Protein AF-A0A699WIE6-F1 (af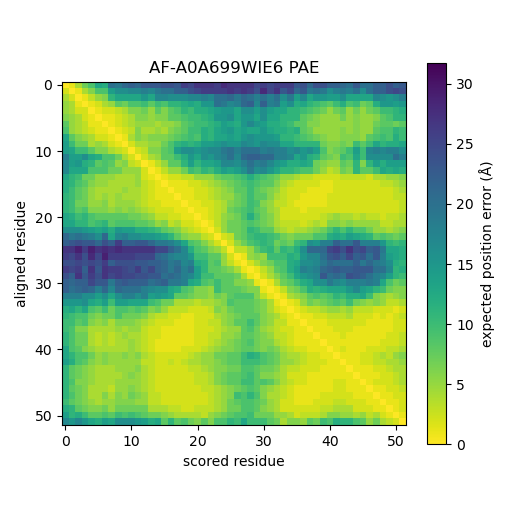db_monomer)

Nearest PDB structures (foldseek):
  3cup-assembly1_B  TM=3.810E-01  e=1.286E+00  Mus musculus
  6mkr-assembly1_D  TM=4.013E-01  e=1.674E+00  Mus musculus
  8euq-assembly2_G  TM=3.593E-01  e=1.909E+00  Influenza A virus
  6xc9-assembly1_C  TM=3.660E-01  e=3.233E+00  Homo sapiens
  1lnu-assembly4_H  TM=3.667E-01  e=5.847E+00  Mus musculus

Organism: Tanacetum cinerariifolium (NCBI:txid118510)

Solvent-accessible surface area (backbone atoms only — not comparable to full-atom values): 3407 Å² total; per-residue (Å²): 132,85,88,85,74,88,88,73,68,89,85,55,75,82,43,83,47,74,53,74,51,72,44,79,83,27,54,91,90,71,72,44,50,37,35,39,37,41,33,24,54,47,94,40,81,76,49,71,51,76,42,111

Foldseek 3Di:
DDPDDDDDDPPDPFDKDKDKDWDQPPDPVPSDIKMKMWIDGRPHTDDIDIDD

Structure (mmCIF, N/CA/C/O backbone):
data_AF-A0A699WIE6-F1
#
_entry.id   AF-A0A699WIE6-F1
#
loop_
_atom_site.group_PDB
_atom_site.id
_atom_site.type_symbol
_atom_site.label_atom_id
_atom_site.label_alt_id
_atom_site.label_comp_id
_atom_site.label_asym_id
_atom_site.label_entity_id
_atom_site.label_seq_id
_atom_site.pdbx_PDB_ins_code
_atom_site.Cartn_x
_atom_site.Cartn_y
_atom_site.Cartn_z
_atom_site.occupancy
_atom_site.B_iso_or_equiv
_atom_site.auth_seq_id
_atom_site.auth_comp_id
_atom_site.auth_asym_id
_atom_site.auth_atom_id
_atom_site.pdbx_PDB_model_num
ATOM 1 N N . THR A 1 1 ? 10.393 4.340 24.874 1.00 57.16 1 THR A N 1
ATOM 2 C CA . THR A 1 1 ? 10.089 3.778 23.538 1.00 57.16 1 THR A CA 1
ATOM 3 C C . THR A 1 1 ? 8.821 4.425 23.026 1.00 57.16 1 THR A C 1
ATOM 5 O O . THR A 1 1 ? 7.824 4.424 23.733 1.00 57.16 1 THR A O 1
ATOM 8 N N . VAL A 1 2 ? 8.859 5.077 21.862 1.00 72.75 2 VAL A N 1
ATOM 9 C CA . VAL A 1 2 ? 7.671 5.755 21.315 1.00 72.75 2 VAL A CA 1
ATOM 10 C C . VAL A 1 2 ? 6.748 4.690 20.722 1.00 72.75 2 VAL A C 1
ATOM 12 O O . VAL A 1 2 ? 7.130 4.026 19.762 1.00 72.75 2 VAL A O 1
ATOM 15 N N . ASN A 1 3 ? 5.557 4.508 21.295 1.00 79.69 3 ASN A N 1
ATOM 16 C CA . ASN A 1 3 ? 4.519 3.636 20.740 1.00 79.69 3 ASN A CA 1
ATOM 17 C C . ASN A 1 3 ? 4.011 4.221 19.411 1.00 79.69 3 ASN A C 1
ATOM 19 O O . ASN A 1 3 ? 3.129 5.077 19.402 1.00 79.69 3 ASN A O 1
ATOM 23 N N . ARG A 1 4 ? 4.585 3.785 18.284 1.00 81.81 4 ARG A N 1
ATOM 24 C CA . ARG A 1 4 ? 4.103 4.113 16.933 1.00 81.81 4 ARG A CA 1
ATOM 25 C C . ARG A 1 4 ? 3.249 2.958 16.418 1.00 81.81 4 ARG A C 1
ATOM 27 O O . ARG A 1 4 ? 3.769 2.025 15.819 1.00 81.81 4 ARG A O 1
ATOM 34 N N . GLY A 1 5 ? 1.950 3.024 16.684 1.00 84.25 5 GLY A N 1
ATOM 35 C CA . GLY A 1 5 ? 0.954 2.088 16.169 1.00 84.25 5 GLY A CA 1
ATOM 36 C C . GLY A 1 5 ? -0.271 2.838 15.656 1.00 84.25 5 GLY A C 1
ATOM 37 O O . GLY A 1 5 ? -0.590 3.918 16.154 1.00 84.25 5 GLY A O 1
ATOM 38 N N .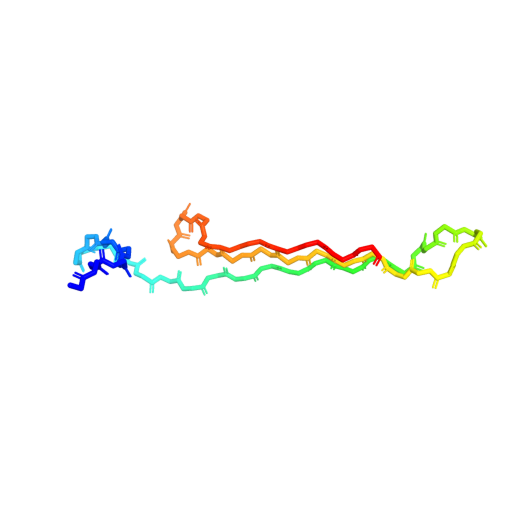 LEU A 1 6 ? -0.943 2.272 14.654 1.00 78.06 6 LEU A N 1
ATOM 39 C CA . LEU A 1 6 ? -2.276 2.712 14.249 1.00 78.06 6 LEU A CA 1
ATOM 40 C C . LEU A 1 6 ? -3.318 1.959 15.077 1.00 78.06 6 LEU A C 1
ATOM 42 O O . LEU A 1 6 ? -3.279 0.733 15.163 1.00 78.06 6 LEU A O 1
ATOM 46 N N . TRP A 1 7 ? -4.244 2.701 15.679 1.00 81.88 7 TRP A N 1
ATOM 47 C CA . TRP A 1 7 ? -5.335 2.149 16.476 1.00 81.88 7 TRP A CA 1
ATOM 48 C C . TRP A 1 7 ? -6.596 2.055 15.620 1.00 81.88 7 TRP A C 1
ATOM 50 O O . TRP A 1 7 ? -7.040 3.059 15.063 1.00 81.88 7 TRP A O 1
ATOM 60 N N . TYR A 1 8 ? -7.177 0.858 15.534 1.00 77.50 8 TYR A N 1
ATOM 61 C CA . TYR A 1 8 ? -8.428 0.611 14.818 1.00 77.50 8 TYR A CA 1
ATOM 62 C C . TYR A 1 8 ? -9.506 0.096 15.781 1.00 77.50 8 TYR A C 1
ATOM 64 O O . TYR A 1 8 ? -9.181 -0.646 16.711 1.00 77.50 8 TYR A O 1
ATOM 72 N N . PRO A 1 9 ? -10.785 0.461 15.581 1.00 80.31 9 PRO A N 1
ATOM 73 C CA . PRO A 1 9 ? -11.883 -0.076 16.376 1.00 80.31 9 PRO A CA 1
ATOM 74 C C . PRO A 1 9 ? -11.993 -1.594 16.199 1.00 80.31 9 PRO A C 1
ATOM 76 O O . PRO A 1 9 ? -11.981 -2.086 15.068 1.00 80.31 9 PRO A O 1
ATOM 79 N N . LYS A 1 10 ? -12.156 -2.322 17.308 1.00 75.81 10 LYS A N 1
ATOM 80 C CA . LYS A 1 10 ? -12.276 -3.790 17.342 1.00 75.81 10 LYS A CA 1
ATOM 81 C C . LYS A 1 10 ? -13.402 -4.326 16.447 1.00 75.81 10 LYS A C 1
ATOM 83 O O . LYS A 1 10 ? -13.251 -5.390 15.861 1.00 75.81 10 LYS A O 1
ATOM 88 N N . ASP A 1 11 ? -14.485 -3.563 16.320 1.00 73.12 11 ASP A N 1
ATOM 89 C CA . ASP A 1 11 ? -15.704 -3.979 15.616 1.00 73.12 11 ASP A CA 1
ATOM 90 C C . ASP A 1 11 ? -15.758 -3.487 14.161 1.00 73.12 11 ASP A C 1
ATOM 92 O O . ASP A 1 11 ? -16.783 -3.598 13.493 1.00 73.12 11 ASP A O 1
ATOM 96 N N . SER A 1 12 ? -14.664 -2.916 13.646 1.00 71.31 12 SER A N 1
ATOM 97 C CA . SE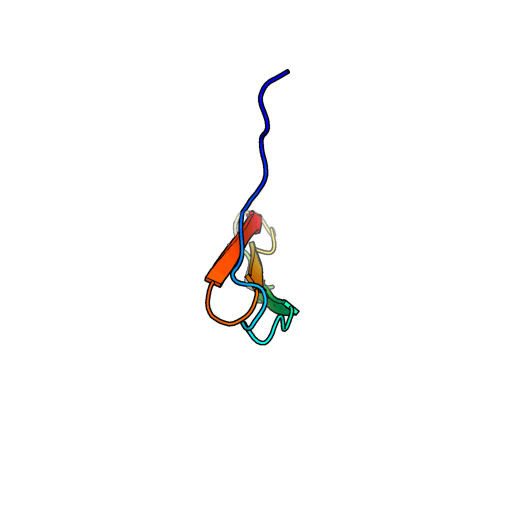R A 1 12 ? -14.591 -2.585 12.225 1.00 71.31 12 SER A CA 1
ATOM 98 C C . SER A 1 12 ? -14.334 -3.852 11.408 1.00 71.31 12 SER A C 1
ATOM 100 O O . SER A 1 12 ? -13.451 -4.635 11.748 1.00 71.31 12 SER A O 1
ATOM 102 N N . SER A 1 13 ? -15.091 -4.076 10.327 1.00 73.38 13 SER A N 1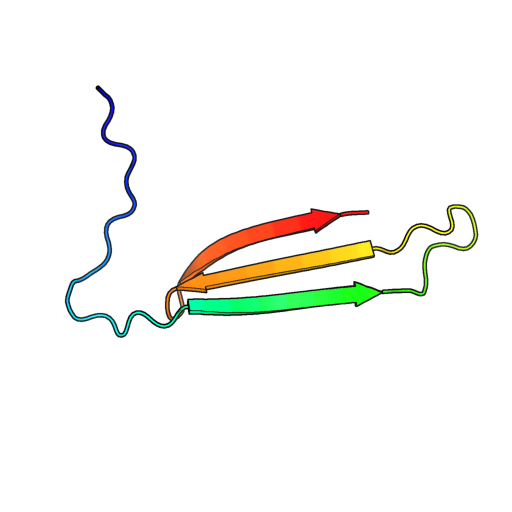
ATOM 103 C CA . SER A 1 13 ? -14.762 -5.145 9.380 1.00 73.38 13 SER A CA 1
ATOM 104 C C . SER A 1 13 ? -13.411 -4.814 8.741 1.00 73.38 13 SER A C 1
ATOM 106 O O . SER A 1 13 ? -13.306 -3.939 7.877 1.00 73.38 13 SER A O 1
ATOM 108 N N . VAL A 1 14 ? -12.357 -5.471 9.213 1.00 79.56 14 VAL A N 1
ATOM 109 C CA . VAL A 1 14 ? -10.995 -5.256 8.730 1.00 79.56 14 VAL A CA 1
ATOM 110 C C . VAL A 1 14 ? -10.813 -6.061 7.444 1.00 79.56 14 VAL A C 1
ATOM 112 O O . VAL A 1 14 ? -10.415 -7.221 7.475 1.00 79.56 14 VAL A O 1
ATOM 115 N N . ALA A 1 15 ? -11.137 -5.447 6.308 1.00 89.19 15 ALA A N 1
ATOM 116 C CA . ALA A 1 15 ? -10.813 -5.977 4.987 1.00 89.19 15 ALA A CA 1
ATOM 117 C C . ALA A 1 15 ? -9.611 -5.216 4.417 1.00 89.19 15 ALA A C 1
ATOM 119 O O . ALA A 1 15 ? -9.616 -3.987 4.399 1.00 89.19 15 ALA A O 1
ATOM 120 N N . LEU A 1 16 ? -8.577 -5.928 3.970 1.00 91.25 16 LEU A N 1
ATOM 121 C CA . LEU A 1 16 ? -7.451 -5.318 3.264 1.00 91.25 16 LEU A CA 1
ATOM 122 C C . LEU A 1 16 ? -7.761 -5.301 1.765 1.00 91.25 16 LEU A C 1
ATOM 124 O O . LEU A 1 16 ? -7.872 -6.360 1.151 1.00 91.25 16 LEU A O 1
ATOM 128 N N . THR A 1 17 ? -7.860 -4.107 1.186 1.00 94.69 17 THR A N 1
ATOM 129 C CA . THR A 1 17 ? -8.108 -3.912 -0.249 1.00 94.69 17 THR A CA 1
ATOM 130 C C . THR A 1 17 ? -6.935 -3.162 -0.861 1.00 94.69 17 THR A C 1
ATOM 132 O O . THR A 1 17 ? -6.525 -2.127 -0.342 1.00 94.69 17 THR A O 1
ATOM 135 N N . ALA A 1 18 ? -6.390 -3.660 -1.967 1.00 95.69 18 ALA A N 1
ATOM 136 C CA . ALA A 1 18 ? -5.288 -3.016 -2.671 1.00 95.69 18 ALA A CA 1
ATOM 137 C C . ALA A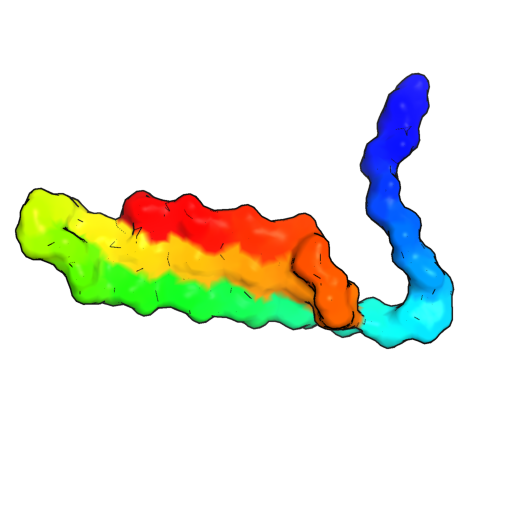 1 18 ? -5.621 -2.841 -4.154 1.00 95.69 18 ALA A C 1
ATOM 139 O O . ALA A 1 18 ? -6.162 -3.748 -4.783 1.00 95.69 18 ALA A O 1
ATOM 140 N N . PHE A 1 19 ? -5.260 -1.684 -4.702 1.00 94.75 19 PHE A N 1
ATOM 141 C CA . PHE A 1 19 ? -5.343 -1.385 -6.127 1.00 94.75 19 PHE A CA 1
ATOM 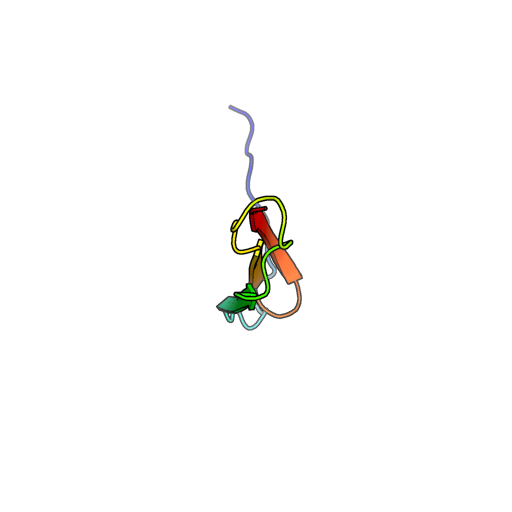142 C C . PHE A 1 19 ? -3.950 -1.050 -6.653 1.00 94.75 19 PHE A C 1
ATOM 144 O O . PHE A 1 19 ? -3.131 -0.461 -5.940 1.00 94.75 19 PHE A O 1
ATOM 151 N N . ALA A 1 20 ? -3.690 -1.417 -7.901 1.00 92.75 20 ALA A N 1
ATOM 152 C CA . ALA A 1 20 ? -2.471 -1.066 -8.606 1.00 92.75 20 ALA A CA 1
ATOM 153 C C . ALA A 1 20 ? -2.821 -0.615 -10.022 1.00 92.75 20 ALA A C 1
ATOM 155 O O . ALA A 1 20 ? -3.679 -1.215 -10.671 1.00 92.75 20 ALA A O 1
ATOM 156 N N . ASP A 1 21 ? -2.142 0.427 -10.482 1.00 89.56 21 ASP A N 1
ATOM 157 C CA . ASP A 1 21 ? -2.142 0.850 -11.871 1.00 89.56 21 ASP A CA 1
ATOM 158 C C . ASP A 1 21 ? -0.722 0.729 -12.433 1.00 89.56 21 ASP A C 1
ATOM 160 O O . ASP A 1 21 ? 0.281 0.818 -11.720 1.00 89.56 21 ASP A O 1
ATOM 164 N N . ALA A 1 22 ? -0.647 0.443 -13.725 1.00 85.06 22 ALA A N 1
ATOM 165 C CA . ALA A 1 22 ? 0.589 0.495 -14.477 1.00 85.06 22 ALA A CA 1
ATOM 166 C C . ALA A 1 22 ? 0.243 0.976 -15.880 1.00 85.06 22 ALA A C 1
ATOM 168 O O . ALA A 1 22 ? -0.516 0.314 -16.594 1.00 85.06 22 ALA A O 1
ATOM 169 N N . ASP A 1 23 ? 0.787 2.120 -16.277 1.00 80.62 23 ASP A N 1
ATOM 170 C CA . ASP A 1 23 ? 0.702 2.588 -17.648 1.00 80.62 23 ASP A CA 1
ATOM 171 C C . ASP A 1 23 ? 1.993 2.225 -18.405 1.00 80.62 23 ASP A C 1
ATOM 173 O O . ASP A 1 23 ? 3.132 2.466 -18.001 1.00 80.62 23 ASP A O 1
ATOM 177 N N . HIS A 1 24 ? 1.818 1.545 -19.538 1.00 66.88 24 HIS A N 1
ATOM 178 C CA . HIS A 1 24 ? 2.926 1.237 -20.446 1.00 66.88 24 HIS A CA 1
ATOM 179 C C . HIS A 1 24 ? 3.152 2.371 -21.455 1.00 66.88 24 HIS A C 1
ATOM 181 O O . HIS A 1 24 ? 4.154 2.379 -22.160 1.00 66.88 24 HIS A O 1
ATOM 187 N N . ALA A 1 25 ? 2.254 3.358 -21.526 1.00 62.16 25 ALA A N 1
ATOM 188 C CA . ALA A 1 25 ? 2.343 4.491 -22.448 1.00 62.16 25 ALA A CA 1
ATOM 189 C C . ALA A 1 25 ? 3.376 5.540 -21.992 1.00 62.16 25 ALA A C 1
ATOM 191 O O . ALA A 1 25 ? 3.143 6.744 -22.091 1.00 62.16 25 ALA A O 1
ATOM 192 N N . GLY A 1 26 ? 4.509 5.066 -21.468 1.00 58.53 26 GLY A N 1
ATOM 193 C CA . GLY A 1 26 ? 5.616 5.871 -20.990 1.00 58.53 26 GLY A CA 1
ATOM 194 C C . GLY A 1 26 ? 6.003 6.914 -22.025 1.00 58.53 26 GLY A C 1
ATOM 195 O O . GLY A 1 26 ? 6.166 6.602 -23.206 1.00 58.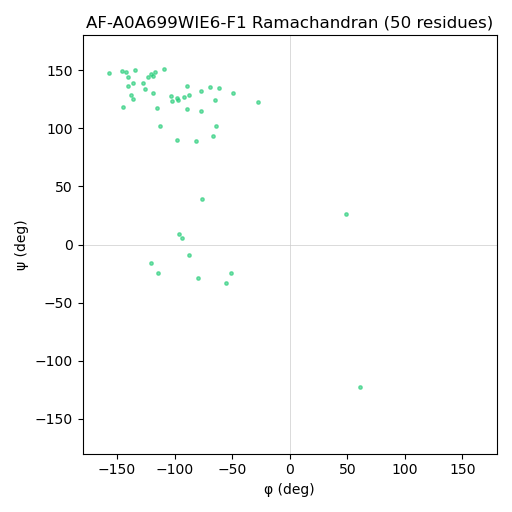53 26 GLY A O 1
ATOM 196 N N . CYS A 1 27 ? 6.121 8.149 -21.543 1.00 62.19 27 CYS A N 1
ATOM 197 C CA . CYS A 1 27 ? 6.659 9.306 -22.243 1.00 62.19 27 CYS A CA 1
ATOM 198 C C . CYS A 1 27 ? 7.686 8.882 -23.308 1.00 62.19 27 CYS A C 1
ATOM 200 O O . CYS A 1 27 ? 8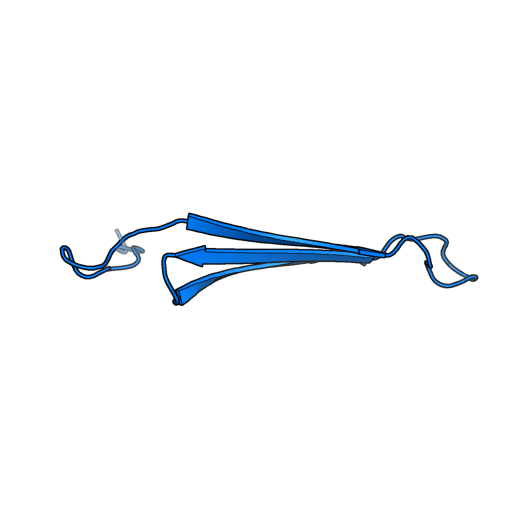.669 8.207 -22.974 1.00 62.19 27 CYS A O 1
ATOM 202 N N . GLN A 1 28 ? 7.451 9.259 -24.575 1.00 61.84 28 GLN A N 1
ATOM 203 C CA . GLN A 1 28 ? 8.301 8.883 -25.717 1.00 61.84 28 GLN A CA 1
ATOM 204 C C . GLN A 1 28 ? 9.792 9.173 -25.473 1.00 61.84 28 GLN A C 1
ATOM 206 O O . GLN A 1 28 ? 10.639 8.473 -26.027 1.00 61.84 28 GLN A O 1
ATOM 211 N N . ASP A 1 29 ? 10.102 10.124 -24.591 1.00 62.66 29 ASP A N 1
ATOM 212 C CA . ASP A 1 29 ? 11.464 10.523 -24.248 1.00 62.66 29 ASP A CA 1
ATOM 213 C C . ASP A 1 29 ? 12.179 9.591 -23.256 1.00 62.66 29 ASP A C 1
ATOM 215 O O . ASP A 1 29 ? 13.405 9.505 -23.285 1.00 62.66 29 ASP A O 1
ATOM 219 N N . THR A 1 30 ? 11.467 8.890 -22.362 1.00 69.44 30 THR A N 1
ATOM 220 C CA . THR A 1 30 ? 12.113 8.162 -21.245 1.00 69.44 30 THR A CA 1
ATOM 221 C C . THR A 1 30 ? 11.852 6.662 -21.215 1.00 69.44 30 THR A C 1
ATOM 223 O O . THR A 1 30 ? 12.576 5.955 -20.511 1.00 69.44 30 THR A O 1
ATOM 226 N N . ARG A 1 31 ? 10.850 6.154 -21.953 1.00 65.44 31 ARG A N 1
ATOM 227 C CA . ARG A 1 31 ? 10.434 4.731 -21.935 1.00 65.44 31 ARG A CA 1
ATOM 228 C C . ARG A 1 31 ? 10.242 4.153 -20.520 1.00 65.44 31 ARG A C 1
ATOM 230 O O . ARG A 1 31 ? 10.390 2.948 -20.316 1.00 65.44 31 ARG A O 1
ATOM 237 N N . ARG A 1 32 ? 9.934 4.988 -19.525 1.00 65.12 32 ARG A N 1
ATOM 238 C CA . ARG A 1 32 ? 9.622 4.528 -18.167 1.00 65.12 32 ARG A CA 1
ATOM 239 C C . ARG A 1 32 ? 8.123 4.316 -18.045 1.00 65.12 32 ARG A C 1
ATOM 241 O O . ARG A 1 32 ? 7.350 5.213 -18.368 1.00 65.12 32 ARG A O 1
ATOM 248 N N . SER A 1 33 ? 7.734 3.128 -17.597 1.00 67.81 33 SER A N 1
ATOM 249 C CA . SER A 1 33 ? 6.370 2.864 -17.146 1.00 67.81 33 SER A CA 1
ATOM 250 C C . SER A 1 33 ? 6.116 3.620 -15.848 1.00 67.81 33 SER A C 1
ATOM 252 O O . SER A 1 33 ? 6.958 3.582 -14.944 1.00 67.81 33 SER A O 1
ATOM 254 N N . THR A 1 34 ? 4.961 4.266 -15.743 1.00 82.88 34 THR A N 1
ATOM 255 C CA . THR A 1 34 ? 4.470 4.804 -14.478 1.00 82.88 34 THR A CA 1
ATOM 256 C C . THR A 1 34 ? 3.649 3.702 -13.811 1.00 82.88 34 THR A C 1
ATOM 258 O O . THR A 1 34 ? 2.902 2.969 -14.458 1.00 82.88 34 THR A O 1
ATOM 261 N N . SER A 1 35 ? 3.826 3.515 -12.508 1.00 87.94 35 SER A N 1
ATOM 262 C CA . SER A 1 35 ? 3.021 2.568 -11.740 1.00 87.94 35 SER A CA 1
ATOM 263 C C . SER A 1 35 ? 2.633 3.160 -10.397 1.00 87.94 35 SER A C 1
ATOM 265 O O . SER A 1 35 ? 3.499 3.629 -9.650 1.00 87.94 35 SER A O 1
ATOM 267 N N . GLY A 1 36 ? 1.351 3.113 -10.078 1.00 93.00 36 GLY A N 1
ATOM 268 C CA . GLY A 1 36 ? 0.772 3.493 -8.803 1.00 93.00 36 GLY A CA 1
ATOM 269 C C . GLY A 1 36 ? 0.276 2.280 -8.024 1.00 93.00 36 GLY A C 1
ATOM 270 O O . GLY A 1 36 ? -0.130 1.261 -8.579 1.00 93.00 36 GLY A O 1
ATOM 271 N N . SER A 1 37 ? 0.295 2.386 -6.701 1.00 95.19 37 SER A N 1
ATOM 272 C CA . SER A 1 37 ? -0.361 1.420 -5.823 1.00 95.19 37 SER A CA 1
ATOM 273 C C . SER A 1 37 ? -1.019 2.131 -4.657 1.00 95.19 37 SER A C 1
ATOM 275 O O . SER A 1 37 ? -0.431 3.055 -4.090 1.00 95.19 37 SER A O 1
ATOM 277 N N . VAL A 1 38 ? -2.170 1.639 -4.220 1.00 96.44 38 VAL A N 1
ATOM 278 C CA . VAL A 1 38 ? -2.895 2.176 -3.072 1.00 96.44 38 VAL A CA 1
ATOM 279 C C . VAL A 1 38 ? -3.488 1.038 -2.244 1.00 96.44 38 VAL A C 1
ATOM 281 O O . VAL A 1 38 ? -4.002 0.066 -2.793 1.00 96.44 38 VAL A O 1
ATOM 284 N N . GLN A 1 39 ? -3.378 1.128 -0.919 1.00 95.56 39 GLN A N 1
ATOM 285 C CA . GLN A 1 39 ? -3.828 0.103 0.023 1.00 95.56 39 GLN A CA 1
ATOM 286 C C . GLN A 1 39 ? -4.780 0.709 1.054 1.00 95.56 39 GLN A C 1
ATOM 288 O O . GLN A 1 39 ? -4.491 1.753 1.651 1.00 95.56 39 GLN A O 1
ATOM 293 N N . PHE A 1 40 ? -5.886 0.013 1.295 1.00 92.25 40 PHE A N 1
ATOM 294 C CA . PHE A 1 40 ? -6.948 0.383 2.218 1.00 92.25 40 PHE A CA 1
ATOM 295 C C . PHE A 1 40 ? -7.184 -0.707 3.260 1.00 92.25 40 PHE A C 1
ATOM 297 O O . PHE A 1 40 ? -7.139 -1.895 2.950 1.00 92.25 40 PHE A O 1
ATOM 304 N N . LEU A 1 41 ? -7.502 -0.287 4.482 1.00 90.56 41 LEU A N 1
ATOM 305 C CA . LEU A 1 41 ? -8.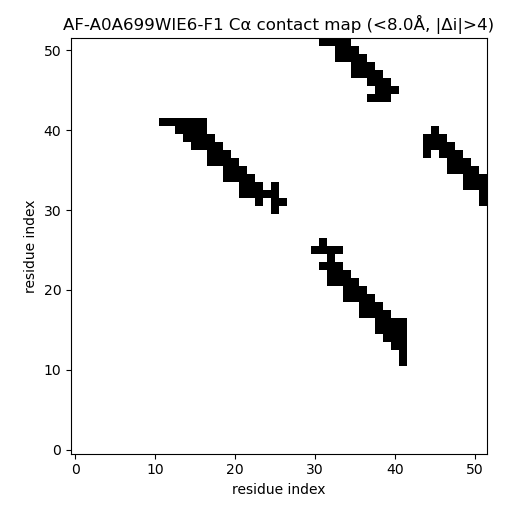021 -1.132 5.549 1.00 90.56 41 LEU A CA 1
ATOM 306 C C . LEU A 1 41 ? -9.473 -0.732 5.843 1.00 90.56 41 LEU A C 1
ATOM 308 O O . LEU A 1 41 ? -9.737 0.303 6.465 1.00 90.56 41 LEU A O 1
ATOM 312 N N . GLY A 1 42 ? -10.423 -1.522 5.351 1.00 89.44 42 GLY A N 1
ATOM 313 C CA . GLY A 1 42 ? -11.808 -1.092 5.186 1.00 89.44 42 GLY A CA 1
ATOM 314 C C . GLY A 1 42 ? -11.862 0.098 4.227 1.00 89.44 42 GLY A C 1
ATOM 315 O O . GLY A 1 42 ? -11.346 0.029 3.117 1.00 89.44 42 GLY A O 1
ATOM 316 N N . GLU A 1 43 ? -12.417 1.216 4.683 1.00 86.88 43 GLU A N 1
ATOM 317 C CA . GLU A 1 43 ? -12.499 2.467 3.911 1.00 86.88 43 GLU A CA 1
ATOM 318 C C . GLU A 1 43 ? -11.323 3.428 4.181 1.00 86.88 43 GLU A C 1
ATOM 320 O O . GLU A 1 43 ? -11.313 4.566 3.717 1.00 86.88 43 GLU A O 1
ATOM 325 N N . ARG A 1 44 ? -10.315 3.007 4.959 1.00 87.94 44 ARG A N 1
ATOM 326 C CA . ARG A 1 44 ? -9.216 3.879 5.406 1.00 87.94 44 ARG A CA 1
ATOM 327 C C . ARG A 1 44 ? -7.957 3.637 4.584 1.00 87.94 44 ARG A C 1
ATOM 329 O O . ARG A 1 44 ? -7.449 2.521 4.574 1.00 87.94 44 ARG A O 1
ATOM 336 N N . LEU A 1 45 ? -7.419 4.675 3.948 1.00 91.25 45 LEU A N 1
ATOM 337 C CA . LEU A 1 45 ? -6.126 4.623 3.260 1.00 91.25 45 LEU A CA 1
ATOM 338 C C . LEU A 1 45 ? -4.992 4.387 4.273 1.00 91.25 45 LEU A C 1
ATOM 340 O O . LEU A 1 45 ? -4.828 5.183 5.197 1.00 91.25 45 LEU A O 1
ATOM 344 N N . ILE A 1 46 ? -4.186 3.340 4.075 1.00 91.94 46 ILE A N 1
ATOM 345 C CA . ILE A 1 46 ? -3.051 3.018 4.960 1.00 91.94 46 ILE A CA 1
ATOM 346 C C . ILE A 1 46 ? -1.687 3.152 4.280 1.00 91.94 46 ILE A C 1
ATOM 348 O O . ILE A 1 46 ? -0.682 3.360 4.956 1.00 91.94 46 ILE A O 1
ATOM 352 N N . SER A 1 47 ? -1.632 3.033 2.952 1.00 93.19 47 SER A N 1
ATOM 353 C CA . SER A 1 47 ? -0.395 3.166 2.187 1.00 93.19 47 SER A CA 1
ATOM 354 C C . SER A 1 47 ? -0.691 3.552 0.746 1.00 93.19 47 SER A C 1
ATOM 356 O O . SER A 1 47 ? -1.707 3.153 0.176 1.00 93.19 47 SER A O 1
ATOM 358 N N . TRP A 1 48 ? 0.216 4.316 0.150 1.00 95.69 48 TRP A N 1
ATOM 359 C CA . TRP A 1 48 ? 0.218 4.605 -1.272 1.00 95.69 48 TRP A CA 1
ATOM 360 C C . TRP A 1 48 ? 1.659 4.719 -1.760 1.00 95.69 48 TRP A C 1
ATOM 362 O O . TRP A 1 48 ? 2.559 5.106 -1.012 1.00 95.69 48 TRP A O 1
ATOM 372 N N . SER A 1 49 ? 1.879 4.360 -3.018 1.00 93.81 49 SER A N 1
ATOM 373 C CA . SER A 1 49 ? 3.161 4.548 -3.681 1.00 93.81 49 SER A CA 1
ATOM 374 C C . SER A 1 49 ? 2.938 4.941 -5.132 1.00 93.81 49 SER A C 1
ATOM 376 O O . SER A 1 49 ? 1.945 4.558 -5.750 1.00 93.81 49 SER A O 1
ATOM 378 N N . SER A 1 50 ? 3.851 5.744 -5.661 1.00 90.19 50 SER A N 1
ATOM 379 C CA . SER A 1 50 ? 3.876 6.119 -7.066 1.00 90.19 50 SER A CA 1
ATOM 380 C C . SER A 1 50 ? 5.314 6.032 -7.539 1.00 90.19 50 SER A C 1
ATOM 382 O O . SER A 1 50 ? 6.218 6.624 -6.945 1.00 90.19 50 SER A O 1
ATOM 384 N N . LYS A 1 51 ? 5.524 5.258 -8.595 1.00 84.38 51 LYS A N 1
ATOM 385 C CA . LYS A 1 51 ? 6.804 5.105 -9.263 1.00 84.38 51 LYS A CA 1
ATOM 386 C C . LYS A 1 51 ? 6.658 5.667 -10.664 1.00 84.38 51 LYS A C 1
ATOM 388 O O . LYS A 1 51 ? 5.847 5.185 -11.445 1.00 84.38 51 LYS A O 1
ATOM 393 N N . ARG A 1 52 ? 7.431 6.708 -10.942 1.00 74.88 52 ARG A N 1
ATOM 394 C CA . ARG A 1 52 ? 7.700 7.174 -12.303 1.00 74.88 52 ARG A CA 1
ATOM 395 C C . ARG A 1 52 ? 8.901 6.444 -12.872 1.00 74.88 52 ARG A C 1
ATOM 397 O O . ARG A 1 52 ? 9.634 5.808 -12.079 1.00 74.88 52 ARG A O 1
#

Radius of gyration: 16.32 Å; Cα contacts (8 Å, |Δi|>4): 72; chains: 1; bounding box: 28×16×49 Å

Secondary structure (DSSP, 8-state):
---------TTS---EEEEEEEE----TTT-PPEEEEEEEETTEEEEEEEE-

Sequence (52 aa):
TVNRGLWYPKDSSVALTAFADADHAGCQDTRRSTSGSVQFLGERLISWSSKR

pLDDT: mean 81.45, std 11.54, range [57.16, 96.44]

Mean predicted aligned error: 8.48 Å